Protein AF-A0A2D6E2M0-F1 (afdb_monomer_lite)

Radius of gyration: 24.61 Å; chains: 1; bounding box: 52×35×70 Å

Foldseek 3Di:
DPPPVQVVQLVVVLVVVLVVLVVVLVVVLVVLVVVLVVLVVVLVVCVVVDDPVVSVVSPPVDPVVSVVVNVVSVVVSVVVSVVVNVVSVQWRFDQDPPDDDDDDRDTPTDGPDDDDDDDDDPPDDDDD

pLDDT: mean 77.91, std 23.34, range [34.34, 98.0]

Secondary structure (DSSP, 8-state):
---TTHHHHHHHHHHHHHHHHHHHHHHHHHHHHHHHHHHHHHHHHHBTTB-HHHHHHH--S-HHHHHHHHHHHHHHHHHHHHHHHHHHTTEE-------S--S------EE--SS-------------

Structure (mmCIF, N/CA/C/O backbone):
data_AF-A0A2D6E2M0-F1
#
_entry.id   AF-A0A2D6E2M0-F1
#
loop_
_atom_site.group_PDB
_atom_site.id
_atom_site.type_symbol
_atom_site.label_atom_id
_atom_site.label_alt_id
_atom_site.label_comp_id
_atom_site.label_asym_id
_atom_site.label_entity_id
_atom_site.label_seq_id
_atom_site.pdbx_PDB_ins_code
_atom_site.Cartn_x
_atom_site.Cartn_y
_atom_site.Cartn_z
_atom_site.occupancy
_atom_site.B_iso_or_equiv
_atom_site.auth_seq_id
_atom_site.auth_comp_id
_atom_site.auth_asym_id
_atom_site.auth_atom_id
_atom_site.pdbx_PDB_model_num
ATOM 1 N N . MET A 1 1 ? 27.063 6.846 -33.650 1.00 36.88 1 MET A N 1
ATOM 2 C CA . MET A 1 1 ? 27.269 6.374 -32.260 1.00 36.88 1 MET A CA 1
ATOM 3 C C . MET A 1 1 ? 26.357 7.169 -31.327 1.00 36.88 1 MET A C 1
ATOM 5 O O . MET A 1 1 ? 26.703 8.290 -31.002 1.00 36.88 1 MET A O 1
ATOM 9 N N . VAL A 1 2 ? 25.196 6.628 -30.928 1.00 42.97 2 VAL A N 1
ATOM 10 C CA . VAL A 1 2 ? 24.270 7.250 -29.947 1.00 42.97 2 VAL A CA 1
ATOM 11 C C . VAL A 1 2 ? 23.711 6.163 -29.009 1.00 42.97 2 VAL A C 1
ATOM 13 O O . VAL A 1 2 ? 22.513 5.990 -28.875 1.00 42.97 2 VAL A O 1
ATOM 16 N N . LYS A 1 3 ? 24.576 5.334 -28.407 1.00 44.19 3 LYS A N 1
ATOM 17 C CA . LYS A 1 3 ? 24.144 4.287 -27.448 1.00 44.19 3 LYS A CA 1
ATOM 18 C C . LYS A 1 3 ? 24.274 4.708 -25.977 1.00 44.19 3 LYS A C 1
ATOM 20 O O . LYS A 1 3 ? 23.779 4.015 -25.098 1.00 44.19 3 LYS A O 1
ATOM 25 N N . GLY A 1 4 ? 24.930 5.839 -25.698 1.00 48.50 4 GLY A N 1
ATOM 26 C CA . GLY A 1 4 ? 25.227 6.276 -24.329 1.00 48.50 4 GLY A CA 1
ATOM 27 C C . GLY A 1 4 ? 24.060 6.930 -23.579 1.00 48.50 4 GLY A C 1
ATOM 28 O O . GLY A 1 4 ? 24.061 6.915 -22.353 1.00 48.50 4 GLY A O 1
ATOM 29 N N . ASN A 1 5 ? 23.062 7.482 -24.283 1.00 59.53 5 ASN A N 1
ATOM 30 C CA . ASN A 1 5 ? 22.049 8.343 -23.655 1.00 59.53 5 ASN A CA 1
ATOM 31 C C . ASN A 1 5 ? 20.765 7.592 -23.248 1.00 59.53 5 ASN A C 1
ATOM 33 O O . ASN A 1 5 ? 20.178 7.856 -22.202 1.00 59.53 5 ASN A O 1
ATOM 37 N N . THR A 1 6 ? 20.372 6.573 -24.014 1.00 61.12 6 THR A N 1
ATOM 38 C CA . THR A 1 6 ? 19.136 5.792 -23.820 1.00 61.12 6 THR A CA 1
ATOM 39 C C . THR A 1 6 ? 19.089 5.050 -22.477 1.00 61.12 6 THR A C 1
ATOM 41 O O . THR A 1 6 ? 18.064 5.038 -21.796 1.00 61.12 6 THR A O 1
ATOM 44 N N . LEU A 1 7 ? 20.218 4.476 -22.035 1.00 63.72 7 LEU A N 1
ATOM 45 C CA . LEU A 1 7 ? 20.303 3.789 -20.738 1.00 63.72 7 LEU A CA 1
ATOM 46 C C . LEU A 1 7 ? 20.106 4.762 -19.563 1.00 63.72 7 LEU A C 1
ATOM 48 O O . LEU A 1 7 ? 19.524 4.396 -18.542 1.00 63.72 7 LEU A O 1
ATOM 52 N N . THR A 1 8 ? 20.565 6.004 -19.713 1.00 77.94 8 THR A N 1
ATOM 53 C CA . THR A 1 8 ? 20.414 7.068 -18.713 1.00 77.94 8 THR A CA 1
ATOM 54 C C . THR A 1 8 ? 18.968 7.561 -18.656 1.00 77.94 8 THR A C 1
ATOM 56 O O . THR A 1 8 ? 18.410 7.692 -17.568 1.00 77.94 8 THR A O 1
ATOM 59 N N . HIS A 1 9 ? 18.326 7.736 -19.813 1.00 82.12 9 HIS A N 1
ATOM 60 C CA . HIS A 1 9 ? 16.920 8.134 -19.930 1.00 82.12 9 HIS A CA 1
ATOM 61 C C . HIS A 1 9 ? 15.962 7.122 -19.302 1.00 82.12 9 HIS A C 1
ATOM 63 O O . HIS A 1 9 ? 15.089 7.485 -18.512 1.00 82.12 9 HIS A O 1
ATOM 69 N N . LYS A 1 10 ? 16.168 5.836 -19.591 1.00 84.06 10 LYS A N 1
ATOM 70 C CA . LYS A 1 10 ? 15.379 4.754 -19.004 1.00 84.06 10 LYS A CA 1
ATOM 71 C C . LYS A 1 10 ? 15.541 4.695 -17.486 1.00 84.06 10 LYS A C 1
ATOM 73 O O . LYS A 1 10 ? 14.546 4.662 -16.774 1.00 84.06 10 LYS A O 1
ATOM 78 N N . LYS A 1 11 ? 16.777 4.773 -16.975 1.00 86.88 11 LYS A N 1
ATOM 79 C CA . LYS A 1 11 ? 17.041 4.820 -15.524 1.00 86.88 11 LYS A CA 1
ATOM 80 C C . LYS A 1 11 ? 16.353 6.004 -14.848 1.00 86.88 11 LYS A C 1
ATOM 82 O O . LYS A 1 11 ? 15.791 5.838 -13.766 1.00 86.88 11 LYS A O 1
ATOM 87 N N . PHE A 1 12 ? 16.386 7.178 -15.480 1.00 87.62 12 PHE A N 1
ATOM 88 C CA . PHE A 1 12 ? 15.685 8.357 -14.985 1.00 87.62 12 PHE A CA 1
ATOM 89 C C . PHE A 1 12 ? 14.179 8.091 -14.880 1.00 87.62 12 PHE A C 1
ATOM 91 O O . PHE A 1 12 ? 13.628 8.182 -13.781 1.00 87.62 12 PHE A O 1
ATOM 98 N N . LEU A 1 13 ? 13.541 7.655 -15.971 1.00 87.94 13 LEU A N 1
ATOM 99 C CA . LEU A 1 13 ? 12.103 7.385 -16.000 1.00 87.94 13 LEU A CA 1
ATOM 100 C C . LEU A 1 13 ? 11.690 6.297 -14.996 1.00 87.94 13 LEU A C 1
ATOM 102 O O . LEU A 1 13 ? 10.757 6.503 -14.221 1.00 87.94 13 LEU A O 1
ATOM 106 N N . SER A 1 14 ? 12.420 5.178 -14.932 1.00 89.62 14 SER A N 1
ATOM 107 C CA . SER A 1 14 ? 12.190 4.115 -13.943 1.00 89.62 14 SER A CA 1
ATOM 108 C C . SER A 1 14 ? 12.275 4.643 -12.509 1.00 89.62 14 SER A C 1
ATOM 110 O O . SER A 1 14 ? 11.485 4.251 -11.650 1.00 89.62 14 SER A O 1
ATOM 112 N N . SER A 1 15 ? 13.212 5.556 -12.234 1.00 90.62 15 SER A N 1
ATOM 113 C CA . SER A 1 15 ? 13.353 6.150 -10.905 1.00 90.62 15 SER A CA 1
ATOM 114 C C . SER A 1 15 ? 12.191 7.081 -10.545 1.00 90.62 15 SER A C 1
ATOM 116 O O . SER A 1 15 ? 11.739 7.054 -9.398 1.00 90.62 15 SER A O 1
ATOM 118 N N . GLU A 1 16 ? 11.667 7.852 -11.504 1.00 91.56 16 GLU A N 1
ATOM 119 C CA . GLU A 1 16 ? 10.503 8.718 -11.284 1.00 91.56 16 GLU A CA 1
ATOM 120 C C . GLU A 1 16 ? 9.219 7.914 -11.099 1.00 91.56 16 GLU A C 1
ATOM 122 O O . GLU A 1 16 ? 8.466 8.161 -10.157 1.00 91.56 16 GLU A O 1
ATOM 127 N N . ILE A 1 17 ? 9.000 6.891 -11.927 1.00 92.56 17 ILE A N 1
ATOM 128 C CA . ILE A 1 17 ? 7.856 5.985 -11.782 1.00 92.56 17 ILE A CA 1
ATOM 129 C C . ILE A 1 17 ? 7.896 5.312 -10.410 1.00 92.56 17 ILE A C 1
ATOM 131 O O . ILE A 1 17 ? 6.914 5.366 -9.669 1.00 92.56 17 ILE A O 1
ATOM 135 N N . ARG A 1 18 ? 9.051 4.766 -10.008 1.00 94.50 18 ARG A N 1
ATOM 136 C CA . ARG A 1 18 ? 9.222 4.176 -8.675 1.00 94.50 18 ARG A CA 1
ATOM 137 C C . ARG A 1 18 ? 8.902 5.182 -7.568 1.00 94.50 18 ARG A C 1
ATOM 139 O O . ARG A 1 18 ? 8.204 4.829 -6.620 1.00 94.50 18 ARG A O 1
ATOM 146 N N . ARG A 1 19 ? 9.389 6.426 -7.664 1.00 95.50 19 ARG A N 1
ATOM 147 C CA . ARG A 1 19 ? 9.081 7.486 -6.685 1.00 95.50 19 ARG A CA 1
ATOM 148 C C . ARG A 1 19 ? 7.582 7.763 -6.598 1.00 95.50 19 ARG A C 1
ATOM 150 O O . ARG A 1 19 ? 7.060 7.881 -5.489 1.00 95.50 19 ARG A O 1
ATOM 157 N N . SER A 1 20 ? 6.901 7.854 -7.735 1.00 95.81 20 SER A N 1
ATOM 158 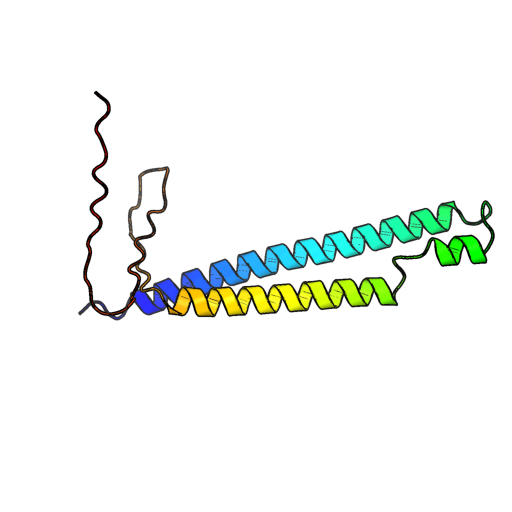C CA . SER A 1 20 ? 5.458 8.100 -7.808 1.00 95.81 20 SER A CA 1
ATOM 159 C C . SER A 1 20 ? 4.650 6.951 -7.208 1.00 95.81 20 SER A C 1
ATOM 161 O O . SER A 1 20 ? 3.788 7.198 -6.367 1.00 95.81 20 SER A O 1
ATOM 163 N N . VAL A 1 21 ? 4.990 5.701 -7.536 1.00 96.06 21 VAL A N 1
ATOM 164 C CA . VAL A 1 21 ? 4.342 4.512 -6.957 1.00 96.06 21 VAL A CA 1
ATOM 165 C C . VAL A 1 21 ? 4.560 4.459 -5.445 1.00 96.06 21 VAL A C 1
ATOM 167 O O . VAL A 1 21 ? 3.601 4.347 -4.688 1.00 96.06 21 VAL A O 1
ATOM 170 N N . VAL A 1 22 ? 5.796 4.640 -4.964 1.00 96.50 22 VAL A N 1
ATOM 171 C CA . VAL A 1 22 ? 6.079 4.673 -3.517 1.00 96.50 22 VAL A CA 1
ATOM 172 C C . VAL A 1 22 ? 5.274 5.768 -2.814 1.00 96.50 22 VAL A C 1
ATOM 174 O O . VAL A 1 22 ? 4.768 5.542 -1.717 1.00 96.50 22 VAL A O 1
ATOM 177 N N . ARG A 1 23 ? 5.139 6.952 -3.421 1.00 97.69 23 ARG A N 1
ATOM 178 C CA . ARG A 1 23 ? 4.342 8.051 -2.858 1.00 97.69 23 ARG A CA 1
ATOM 179 C C . ARG A 1 23 ? 2.864 7.678 -2.748 1.00 97.69 23 ARG A C 1
ATOM 181 O O . ARG A 1 23 ? 2.269 7.931 -1.706 1.00 97.69 23 ARG A O 1
ATOM 188 N N . LEU A 1 24 ? 2.304 7.053 -3.783 1.00 97.62 24 LEU A N 1
ATOM 189 C CA . LEU A 1 24 ? 0.917 6.588 -3.794 1.00 97.62 24 LEU A CA 1
ATOM 190 C C . LEU A 1 24 ? 0.662 5.552 -2.694 1.00 97.62 24 LEU A C 1
ATOM 192 O O . LEU A 1 24 ? -0.270 5.697 -1.910 1.00 97.62 24 LEU A O 1
ATOM 196 N N . PHE A 1 25 ? 1.522 4.540 -2.577 1.00 97.44 25 PHE A N 1
ATOM 197 C CA . PHE A 1 25 ? 1.345 3.502 -1.561 1.00 97.44 25 PHE A CA 1
ATOM 198 C C . PHE A 1 25 ? 1.577 4.022 -0.138 1.00 97.44 25 PHE A C 1
ATOM 200 O O . PHE A 1 25 ? 0.882 3.599 0.779 1.00 97.44 25 PHE A O 1
ATOM 207 N N . LYS A 1 26 ? 2.475 4.996 0.062 1.00 97.06 26 LYS A N 1
ATOM 208 C CA . LYS A 1 26 ? 2.585 5.710 1.346 1.00 97.06 26 LYS A CA 1
ATOM 209 C C . LYS A 1 26 ? 1.308 6.472 1.693 1.00 97.06 26 LYS A C 1
ATOM 211 O O . LYS A 1 26 ? 0.870 6.403 2.833 1.00 97.06 26 LYS A O 1
ATOM 216 N N . LEU A 1 27 ? 0.698 7.155 0.722 1.00 97.81 27 LEU A N 1
ATOM 217 C CA . LEU A 1 27 ? -0.587 7.826 0.926 1.00 97.81 27 LEU A CA 1
ATOM 218 C C . LEU A 1 27 ? -1.673 6.825 1.345 1.00 97.81 27 LEU A C 1
ATOM 220 O O . LEU A 1 27 ? -2.414 7.093 2.282 1.00 97.81 27 LEU A O 1
ATOM 224 N N . TYR A 1 28 ? -1.737 5.653 0.709 1.00 97.31 28 TYR A N 1
ATOM 225 C CA . TYR A 1 28 ? -2.680 4.607 1.114 1.00 97.31 28 TYR A CA 1
ATOM 226 C C . TYR A 1 28 ? -2.430 4.069 2.521 1.00 97.31 28 TYR A C 1
ATOM 228 O O . TYR A 1 28 ? -3.393 3.816 3.239 1.00 97.31 28 TYR A O 1
ATOM 236 N N . LEU A 1 29 ? -1.171 3.916 2.934 1.00 97.81 29 LEU A N 1
ATOM 237 C CA . LEU A 1 29 ? -0.846 3.512 4.303 1.00 97.81 29 LEU A CA 1
ATOM 238 C C . LEU A 1 29 ? -1.288 4.564 5.326 1.00 97.81 29 LEU A C 1
ATOM 240 O O . LEU A 1 29 ? -1.923 4.198 6.308 1.00 97.81 29 LEU A O 1
ATOM 244 N N . ASN A 1 30 ? -1.046 5.848 5.057 1.00 98.00 30 ASN A N 1
ATOM 245 C CA . ASN A 1 30 ? -1.522 6.933 5.919 1.00 98.00 30 ASN A CA 1
ATOM 246 C C . ASN A 1 30 ? -3.056 6.939 6.013 1.00 98.00 30 ASN A C 1
ATOM 248 O O . ASN A 1 30 ? -3.610 6.994 7.103 1.00 98.00 30 ASN A O 1
ATOM 252 N N . ASN A 1 31 ? -3.753 6.791 4.883 1.00 97.69 31 ASN A N 1
ATOM 253 C CA . ASN A 1 31 ? -5.214 6.716 4.884 1.00 97.69 31 ASN A CA 1
ATOM 254 C C . ASN A 1 31 ? -5.722 5.495 5.670 1.00 97.69 31 ASN A C 1
ATOM 256 O O . ASN A 1 31 ? -6.755 5.573 6.328 1.00 97.69 31 ASN A O 1
ATOM 260 N N . LEU A 1 32 ? -5.021 4.358 5.607 1.00 97.44 32 LEU A N 1
ATOM 261 C CA . LEU A 1 32 ? -5.366 3.167 6.384 1.00 97.44 32 LEU A CA 1
ATOM 262 C C . LEU A 1 32 ? -5.191 3.408 7.893 1.00 97.44 32 LEU A C 1
ATOM 264 O O . LEU A 1 32 ? -6.035 2.969 8.674 1.00 97.44 32 LEU A O 1
ATOM 268 N N . GLU A 1 33 ? -4.135 4.118 8.297 1.00 96.62 33 GLU A N 1
ATOM 269 C CA . GLU A 1 33 ? -3.917 4.558 9.682 1.00 96.62 33 GLU A CA 1
ATOM 270 C C . GLU A 1 33 ? -5.038 5.494 10.156 1.00 96.62 33 GLU A C 1
ATOM 272 O O . GLU A 1 33 ? -5.610 5.275 11.226 1.00 96.62 33 GLU A O 1
ATOM 277 N N . ASP A 1 34 ? -5.428 6.467 9.332 1.00 97.56 34 ASP A N 1
ATOM 278 C CA . ASP A 1 34 ? -6.532 7.382 9.637 1.00 97.56 34 ASP A CA 1
ATOM 279 C C . ASP A 1 34 ? -7.863 6.630 9.795 1.00 97.56 34 ASP A C 1
ATOM 281 O O . ASP A 1 34 ? -8.610 6.863 10.747 1.00 97.56 34 ASP A O 1
ATOM 285 N N . ILE A 1 35 ? -8.156 5.677 8.903 1.00 96.75 35 ILE A N 1
ATOM 286 C CA . ILE A 1 35 ? -9.361 4.838 8.987 1.00 96.75 35 ILE A CA 1
ATOM 287 C C . ILE A 1 35 ? -9.345 3.996 10.265 1.00 96.75 35 ILE A C 1
ATOM 289 O O . ILE A 1 35 ? -10.361 3.918 10.958 1.00 96.75 35 ILE A O 1
ATOM 293 N N . LYS A 1 36 ? -8.202 3.393 10.614 1.00 96.38 36 LYS A N 1
ATOM 294 C CA . LYS A 1 36 ? -8.037 2.637 11.861 1.00 96.38 36 LYS A CA 1
ATOM 295 C C . LYS A 1 36 ? -8.298 3.518 13.079 1.00 96.38 36 LYS A C 1
ATOM 297 O O . LYS A 1 36 ? -9.027 3.113 13.983 1.00 96.38 36 LYS A O 1
ATOM 302 N N . TYR A 1 37 ? -7.754 4.728 13.090 1.00 96.25 37 TYR A N 1
ATOM 303 C CA . TYR A 1 37 ? -7.972 5.690 14.162 1.00 96.25 37 TYR A CA 1
ATOM 304 C C . TYR A 1 37 ? -9.451 6.087 14.296 1.00 96.25 37 TYR A C 1
ATOM 306 O O . TYR A 1 37 ? -10.017 6.027 15.391 1.00 96.25 37 TYR A O 1
ATOM 314 N N . LEU A 1 38 ? -10.111 6.426 13.185 1.00 96.56 38 LEU A N 1
ATOM 315 C CA . LEU A 1 38 ? -11.538 6.765 13.168 1.00 96.56 38 LEU A CA 1
ATOM 316 C C . LEU A 1 38 ? -12.418 5.594 13.621 1.00 96.56 38 LEU A C 1
ATOM 318 O O . LEU A 1 38 ? -13.384 5.803 14.359 1.00 96.56 38 LEU A O 1
ATOM 322 N N . HIS A 1 39 ? -12.066 4.369 13.227 1.00 96.00 39 HIS A N 1
ATOM 323 C CA . HIS A 1 39 ? -12.732 3.146 13.670 1.00 96.00 39 HIS A CA 1
ATOM 324 C C . HIS A 1 39 ? -12.629 2.968 15.188 1.00 96.00 39 HIS A C 1
ATOM 326 O O . HIS A 1 39 ? -13.642 2.751 15.851 1.00 96.00 39 HIS A O 1
ATOM 332 N N . LEU A 1 40 ? -11.438 3.150 15.767 1.00 94.62 40 LEU A N 1
ATOM 333 C CA . LEU A 1 40 ? -11.247 3.070 17.218 1.00 94.62 40 LEU A CA 1
ATOM 334 C C . LEU A 1 40 ? -12.075 4.122 17.969 1.00 94.62 40 LEU A C 1
ATOM 336 O O . LEU A 1 40 ? -12.696 3.795 18.979 1.00 94.62 40 LEU A O 1
ATOM 340 N N . ILE A 1 41 ? -12.155 5.355 17.456 1.00 95.31 41 ILE A N 1
ATOM 341 C CA . ILE A 1 41 ? -13.036 6.391 18.022 1.00 95.31 41 ILE A CA 1
ATOM 342 C C . ILE A 1 41 ? -14.507 5.967 17.947 1.00 95.31 41 ILE A C 1
ATOM 344 O O . ILE A 1 41 ? -15.268 6.204 18.886 1.00 95.31 41 ILE A O 1
ATOM 348 N N . ALA A 1 42 ? -14.939 5.381 16.828 1.00 94.19 42 ALA A N 1
ATOM 349 C CA . ALA A 1 42 ? -16.317 4.937 16.656 1.00 94.19 42 ALA A CA 1
ATOM 350 C C . ALA A 1 42 ? -16.679 3.834 17.660 1.00 94.19 42 ALA A C 1
ATOM 352 O O . ALA A 1 42 ? -17.712 3.934 18.321 1.00 94.19 42 ALA A O 1
ATOM 353 N N . ILE A 1 43 ? -15.800 2.843 17.837 1.00 94.31 43 ILE A N 1
ATOM 354 C CA . ILE A 1 43 ? -15.956 1.792 18.849 1.00 94.31 43 ILE A CA 1
ATOM 355 C C . ILE A 1 43 ? -16.010 2.397 20.253 1.00 94.31 43 ILE A C 1
ATOM 357 O O . ILE A 1 43 ? -16.885 2.040 21.038 1.00 94.31 43 ILE A O 1
ATOM 361 N N . ASP A 1 44 ? -15.132 3.352 20.565 1.00 93.19 44 ASP A N 1
ATOM 362 C CA . ASP A 1 44 ? -15.103 4.007 21.874 1.00 93.19 44 ASP A CA 1
ATOM 363 C C . ASP A 1 44 ? -16.408 4.752 22.192 1.00 93.19 44 ASP A C 1
ATOM 365 O O . ASP A 1 44 ? -16.963 4.595 23.275 1.00 93.19 44 ASP A O 1
ATOM 369 N N . LYS A 1 45 ? -16.984 5.462 21.215 1.00 94.44 45 LYS A N 1
ATOM 370 C CA . LYS A 1 45 ? -18.285 6.146 21.356 1.00 94.44 45 LYS A CA 1
ATOM 371 C C . LYS A 1 45 ? -19.469 5.199 21.567 1.00 94.44 45 LYS A C 1
ATOM 373 O O . LYS A 1 45 ? -20.518 5.632 22.047 1.00 94.44 45 LYS A O 1
ATOM 378 N N . LEU A 1 46 ? -19.338 3.938 21.161 1.00 94.19 46 LEU A N 1
ATOM 379 C CA . LEU A 1 46 ? -20.362 2.909 21.344 1.00 94.19 46 LEU A CA 1
ATOM 380 C C . LEU A 1 46 ? -20.229 2.187 22.691 1.00 94.19 46 LEU A C 1
ATOM 382 O O . LEU A 1 46 ? -21.179 1.517 23.115 1.00 94.19 46 LEU A O 1
ATOM 386 N N . LYS A 1 47 ? -19.104 2.359 23.400 1.00 89.88 47 LYS A N 1
ATOM 387 C CA . LYS A 1 47 ? -18.940 1.843 24.762 1.00 89.88 47 LYS A CA 1
ATOM 388 C C . LYS A 1 47 ? -20.001 2.464 25.671 1.00 89.88 47 LYS A C 1
ATOM 390 O O . LYS A 1 47 ? -20.196 3.676 25.701 1.00 89.88 47 LYS A O 1
ATOM 395 N N . GLY A 1 48 ? -20.731 1.612 26.385 1.00 88.81 48 GLY A N 1
ATOM 396 C CA . GLY A 1 48 ? -21.853 2.014 27.239 1.00 88.81 48 GLY A CA 1
ATOM 397 C C . GLY A 1 48 ? -23.218 2.050 26.544 1.00 88.81 48 GLY A C 1
ATOM 398 O O . GLY A 1 48 ? -24.225 2.225 27.224 1.00 88.81 48 GLY A O 1
ATOM 399 N N . ARG A 1 49 ? -23.281 1.854 25.218 1.00 94.06 49 ARG A N 1
ATOM 400 C CA . ARG A 1 49 ? -24.544 1.650 24.479 1.00 94.06 49 ARG A CA 1
ATOM 401 C C . ARG A 1 49 ? -24.753 0.206 24.043 1.00 94.06 49 ARG A C 1
ATOM 403 O O . ARG A 1 49 ? -25.894 -0.214 23.902 1.00 94.06 49 ARG A O 1
ATOM 410 N N . LEU A 1 50 ? -23.661 -0.514 23.813 1.00 94.50 50 LEU A N 1
ATOM 411 C CA . LEU A 1 50 ? -23.654 -1.897 23.350 1.00 94.50 50 LEU A CA 1
ATOM 412 C C . LEU A 1 50 ? -22.968 -2.805 24.370 1.00 94.50 50 LEU A C 1
ATOM 414 O O . LEU A 1 50 ? -22.137 -2.352 25.163 1.00 94.50 50 LEU A O 1
ATOM 418 N N . SER A 1 51 ? -23.311 -4.090 24.325 1.00 94.06 51 SER A N 1
ATOM 419 C CA . SER A 1 51 ? -22.598 -5.131 25.065 1.00 94.06 51 SER A CA 1
ATOM 420 C C . SER A 1 51 ? -21.203 -5.380 24.477 1.00 94.06 51 SER A C 1
ATOM 422 O O . SER A 1 51 ? -20.940 -5.086 23.310 1.00 94.06 51 SER A O 1
ATOM 424 N N . GLU A 1 52 ? -20.297 -5.969 25.264 1.00 91.00 52 GLU A N 1
ATOM 425 C CA . GLU A 1 52 ? -18.944 -6.317 24.797 1.00 91.00 52 GLU A CA 1
ATOM 426 C C . GLU A 1 52 ? -18.961 -7.223 23.562 1.00 91.00 52 GLU A C 1
ATOM 428 O O . GLU A 1 52 ? -18.205 -6.993 22.625 1.00 91.00 52 GLU A O 1
ATOM 433 N N . LYS A 1 53 ? -19.876 -8.196 23.512 1.00 92.31 53 LYS A N 1
ATOM 434 C CA . LYS A 1 53 ? -20.000 -9.126 22.382 1.00 92.31 53 LYS A CA 1
ATOM 435 C C . LYS A 1 53 ? -20.414 -8.423 21.083 1.00 92.31 53 LYS A C 1
ATOM 437 O O . LYS A 1 53 ? -19.946 -8.771 19.998 1.00 92.31 53 LYS A O 1
ATOM 442 N N . GLU A 1 54 ? -21.297 -7.432 21.180 1.00 92.94 54 GLU A N 1
ATOM 443 C CA . GLU A 1 54 ? -21.694 -6.608 20.032 1.00 92.94 54 GLU A CA 1
ATOM 444 C C . GLU A 1 54 ? -20.542 -5.705 19.580 1.00 92.94 54 GLU A C 1
ATOM 446 O O . GLU A 1 54 ? -20.292 -5.591 18.382 1.00 92.94 54 GLU A O 1
ATOM 451 N N . LEU A 1 55 ? -19.800 -5.113 20.524 1.00 92.06 55 LEU A N 1
ATOM 452 C CA . LEU A 1 55 ? -18.616 -4.303 20.220 1.00 92.06 55 LEU A CA 1
ATOM 453 C C . LEU A 1 55 ? -17.512 -5.121 19.548 1.00 92.06 55 LEU A C 1
ATOM 455 O O . LEU A 1 55 ? -16.909 -4.641 18.594 1.00 92.06 55 LEU A O 1
ATOM 459 N N . GLU A 1 56 ? -17.273 -6.348 20.007 1.00 90.62 56 GLU A N 1
ATOM 460 C CA . GLU A 1 56 ? -16.308 -7.268 19.401 1.00 90.62 56 GLU A CA 1
ATOM 461 C C . GLU A 1 56 ? -16.697 -7.599 17.956 1.00 90.62 56 GLU A C 1
ATOM 463 O O . GLU A 1 56 ? -15.871 -7.498 17.054 1.00 90.62 56 GLU A O 1
ATOM 468 N N . THR A 1 57 ? -17.982 -7.875 17.712 1.00 90.31 57 THR A N 1
ATOM 469 C CA . THR A 1 57 ? -18.505 -8.145 16.361 1.00 90.31 57 THR A CA 1
ATOM 470 C C . THR A 1 57 ? -18.366 -6.930 15.433 1.00 90.31 57 THR A C 1
ATOM 472 O O . THR A 1 57 ? -18.120 -7.081 14.237 1.00 90.31 57 THR A O 1
ATOM 475 N N . LEU A 1 58 ? -18.518 -5.715 15.968 1.00 91.06 58 LEU A N 1
ATOM 476 C CA . LEU A 1 58 ? -18.356 -4.469 15.212 1.00 91.06 58 LEU A CA 1
ATOM 477 C C . LEU A 1 58 ? -16.891 -4.072 15.011 1.00 91.06 58 LEU A C 1
ATOM 479 O O . LEU A 1 58 ? -16.592 -3.309 14.092 1.00 91.06 58 LEU A O 1
ATOM 483 N N . ASN A 1 59 ? -15.971 -4.573 15.837 1.00 92.00 59 ASN A N 1
ATOM 484 C CA . ASN A 1 59 ? -14.549 -4.257 15.770 1.00 92.00 59 ASN A CA 1
ATOM 485 C C . ASN A 1 59 ? -13.830 -5.029 14.648 1.00 92.00 59 ASN A C 1
ATOM 487 O O . ASN A 1 59 ? -12.825 -5.691 14.873 1.00 92.00 59 ASN A O 1
ATOM 491 N N . TYR A 1 60 ? -14.338 -4.917 13.422 1.00 88.88 60 TYR A N 1
ATOM 492 C CA . TYR A 1 60 ? -13.809 -5.629 12.259 1.00 88.88 60 TYR A CA 1
ATOM 493 C C . TYR A 1 60 ? -12.389 -5.195 11.879 1.00 88.88 60 TYR A C 1
ATOM 495 O O . TYR A 1 60 ? -11.575 -6.006 11.451 1.00 88.88 60 TYR A O 1
ATOM 503 N N . LEU A 1 61 ? -12.069 -3.908 12.039 1.00 92.94 61 LEU A N 1
ATOM 504 C CA . LEU A 1 61 ? -10.721 -3.395 11.810 1.00 92.94 61 LEU A CA 1
ATOM 505 C C . LEU A 1 61 ? -9.910 -3.465 13.108 1.00 92.94 61 LEU A C 1
ATOM 507 O O . LEU A 1 61 ? -9.438 -2.450 13.622 1.00 92.94 61 LEU A O 1
ATOM 511 N N . ASP A 1 62 ? -9.775 -4.671 13.656 1.00 92.06 62 ASP A N 1
ATOM 512 C CA . ASP A 1 62 ? -8.869 -4.979 14.762 1.00 92.06 62 ASP A CA 1
ATOM 513 C C . ASP A 1 62 ? -7.395 -4.919 14.307 1.00 92.06 62 ASP A C 1
ATOM 515 O O . ASP A 1 62 ? -7.076 -4.448 13.210 1.00 92.06 62 ASP A O 1
ATOM 519 N N . GLU A 1 63 ? -6.453 -5.250 15.191 1.00 93.50 63 GLU A N 1
ATOM 520 C CA . GLU A 1 63 ? -5.034 -5.218 14.815 1.00 93.50 63 GLU A CA 1
ATOM 521 C C . GLU A 1 63 ? -4.646 -6.296 13.809 1.00 93.50 63 GLU A C 1
ATOM 523 O O . GLU A 1 63 ? -3.782 -6.064 12.963 1.00 93.50 63 GLU A O 1
ATOM 528 N N . GLU A 1 64 ? -5.273 -7.465 13.860 1.00 94.75 64 GLU A N 1
ATO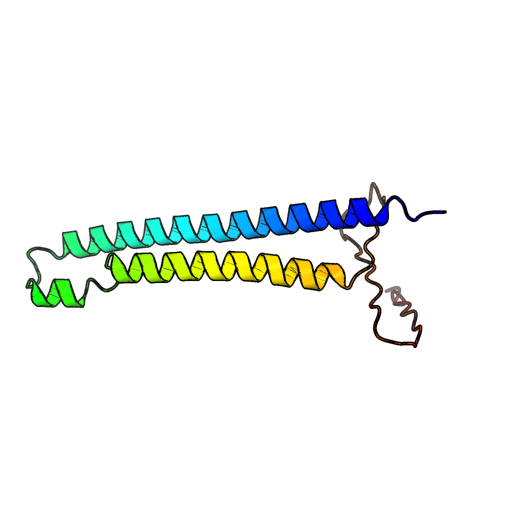M 529 C CA . GLU A 1 64 ? -4.967 -8.545 12.931 1.00 94.75 64 GLU A CA 1
ATOM 530 C C . GLU A 1 64 ? -5.367 -8.153 11.504 1.00 94.75 64 GLU A C 1
ATOM 532 O O . GLU A 1 64 ? -4.541 -8.182 10.586 1.00 94.75 64 GLU A O 1
ATOM 537 N N . HIS A 1 65 ? -6.600 -7.681 11.331 1.00 94.94 65 HIS A N 1
ATOM 538 C CA . HIS A 1 65 ? -7.132 -7.223 10.055 1.00 94.94 65 HIS A CA 1
ATOM 539 C C . HIS A 1 65 ? -6.389 -5.991 9.541 1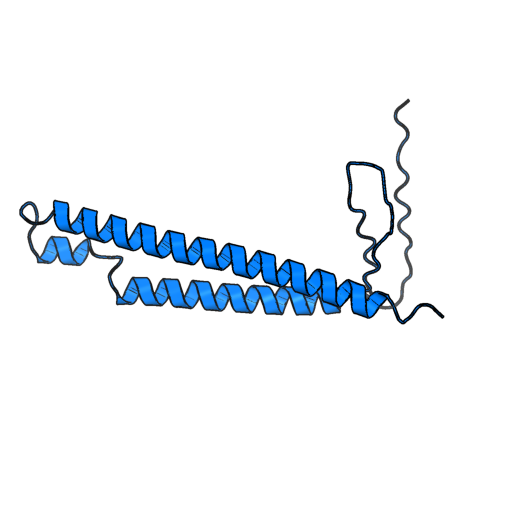.00 94.94 65 HIS A C 1
ATOM 541 O O . HIS A 1 65 ? -6.029 -5.944 8.362 1.00 94.94 65 HIS A O 1
ATOM 547 N N . TYR A 1 66 ? -6.095 -5.017 10.408 1.00 96.69 66 TYR A N 1
ATOM 548 C CA . TYR A 1 66 ? -5.290 -3.855 10.031 1.00 96.69 66 TYR A CA 1
ATOM 549 C C . TYR A 1 66 ? -3.920 -4.276 9.480 1.00 96.69 66 TYR A C 1
ATOM 551 O O . TYR A 1 66 ? -3.535 -3.859 8.384 1.00 96.69 66 TYR A O 1
ATOM 559 N N . ASN A 1 67 ? -3.208 -5.160 10.184 1.00 97.00 67 ASN A N 1
ATOM 560 C CA . ASN A 1 67 ? -1.897 -5.637 9.752 1.00 97.00 67 ASN A CA 1
ATOM 561 C C . ASN A 1 67 ? -1.969 -6.471 8.468 1.00 97.00 67 ASN A C 1
ATOM 563 O O . ASN A 1 67 ? -1.089 -6.350 7.609 1.00 97.00 67 ASN A O 1
ATOM 567 N N . LEU A 1 68 ? -3.027 -7.267 8.292 1.00 97.06 68 LEU A N 1
ATOM 568 C CA . LEU A 1 68 ? -3.276 -8.009 7.059 1.00 97.06 68 LEU A CA 1
ATOM 569 C C . LEU A 1 68 ? -3.439 -7.065 5.860 1.00 97.06 68 LEU A C 1
ATOM 571 O O . LEU A 1 68 ? -2.776 -7.255 4.836 1.00 97.06 68 LEU A O 1
ATOM 575 N N . VAL A 1 69 ? -4.287 -6.038 5.978 1.00 97.00 69 VAL A N 1
ATOM 576 C CA . VAL A 1 69 ? -4.494 -5.048 4.909 1.00 97.00 69 VAL A CA 1
ATOM 577 C C . VAL A 1 69 ? -3.210 -4.262 4.654 1.00 97.00 69 VAL A C 1
ATOM 579 O O . VAL A 1 69 ? -2.803 -4.116 3.503 1.00 97.00 69 VAL A O 1
ATOM 582 N N . ARG A 1 70 ? -2.509 -3.831 5.709 1.00 97.56 70 ARG A N 1
ATOM 583 C CA . ARG A 1 70 ? -1.229 -3.118 5.608 1.00 97.56 70 ARG A CA 1
ATOM 584 C C . ARG A 1 70 ? -0.184 -3.920 4.832 1.00 97.56 70 ARG A C 1
ATOM 586 O O . ARG A 1 70 ? 0.478 -3.375 3.948 1.00 97.56 70 ARG A O 1
ATOM 593 N N . LYS A 1 71 ? -0.038 -5.211 5.148 1.00 97.69 71 LYS A N 1
ATOM 594 C CA . LYS A 1 71 ? 0.889 -6.113 4.455 1.00 97.69 71 LYS A CA 1
ATOM 595 C C . LYS A 1 71 ? 0.519 -6.256 2.979 1.00 97.69 71 LYS A C 1
ATOM 597 O O . LYS A 1 71 ? 1.380 -6.053 2.132 1.00 97.69 71 LYS A O 1
ATOM 602 N N . ARG A 1 72 ? -0.758 -6.506 2.670 1.00 97.75 72 ARG A N 1
ATOM 603 C CA . ARG A 1 72 ? -1.248 -6.593 1.283 1.00 97.75 72 ARG A CA 1
ATOM 604 C C . ARG A 1 72 ? -0.973 -5.315 0.490 1.00 97.75 72 ARG A C 1
ATOM 606 O O . ARG A 1 72 ? -0.510 -5.391 -0.640 1.00 97.75 72 ARG A O 1
ATOM 613 N N . THR A 1 73 ? -1.196 -4.145 1.087 1.00 97.06 73 THR A N 1
ATOM 614 C CA . THR A 1 73 ? -0.888 -2.851 0.459 1.00 97.06 73 THR A CA 1
ATOM 615 C C . THR A 1 73 ? 0.599 -2.730 0.116 1.00 97.06 73 THR A C 1
ATOM 617 O O . THR A 1 73 ? 0.940 -2.304 -0.984 1.00 97.06 73 THR A O 1
ATOM 620 N N . LEU A 1 74 ? 1.497 -3.135 1.019 1.00 96.44 74 LEU A N 1
ATOM 621 C CA . LEU A 1 74 ? 2.941 -3.128 0.760 1.00 96.44 74 LEU A CA 1
ATOM 622 C C . LEU A 1 74 ? 3.348 -4.127 -0.328 1.00 96.44 74 LEU A C 1
ATOM 624 O O . LEU A 1 74 ? 4.150 -3.783 -1.198 1.00 96.44 74 LEU A O 1
ATOM 628 N N . ASP A 1 75 ? 2.801 -5.340 -0.283 1.00 97.62 75 ASP A N 1
ATOM 629 C CA . ASP A 1 75 ? 3.085 -6.391 -1.261 1.00 97.62 75 ASP A CA 1
ATOM 630 C C . ASP A 1 75 ? 2.657 -5.946 -2.669 1.00 97.62 75 ASP A C 1
ATOM 632 O O . ASP A 1 75 ? 3.486 -5.955 -3.579 1.00 97.62 75 ASP A O 1
ATOM 636 N N . ASN A 1 76 ? 1.441 -5.406 -2.812 1.00 97.06 76 ASN A N 1
ATOM 637 C CA . ASN A 1 76 ? 0.934 -4.849 -4.071 1.00 97.06 76 ASN A CA 1
ATOM 638 C C . ASN A 1 76 ? 1.806 -3.697 -4.594 1.00 97.06 76 ASN A C 1
ATOM 640 O O . ASN A 1 76 ? 2.052 -3.589 -5.792 1.00 97.06 76 ASN A O 1
ATOM 644 N N . GLY A 1 77 ? 2.290 -2.823 -3.706 1.00 96.25 77 GLY A N 1
ATOM 645 C CA . GLY A 1 77 ? 3.169 -1.722 -4.101 1.00 96.25 77 GLY A CA 1
ATOM 646 C C . GLY A 1 77 ? 4.523 -2.202 -4.613 1.00 96.25 77 GLY A C 1
ATOM 647 O O . GLY A 1 77 ? 5.053 -1.657 -5.582 1.00 96.25 77 GLY A O 1
ATOM 648 N N . ASN A 1 78 ? 5.074 -3.246 -3.994 1.00 95.00 78 ASN A N 1
ATOM 649 C CA . ASN A 1 78 ? 6.315 -3.865 -4.447 1.00 95.00 78 ASN A CA 1
ATOM 650 C C . ASN A 1 78 ? 6.134 -4.605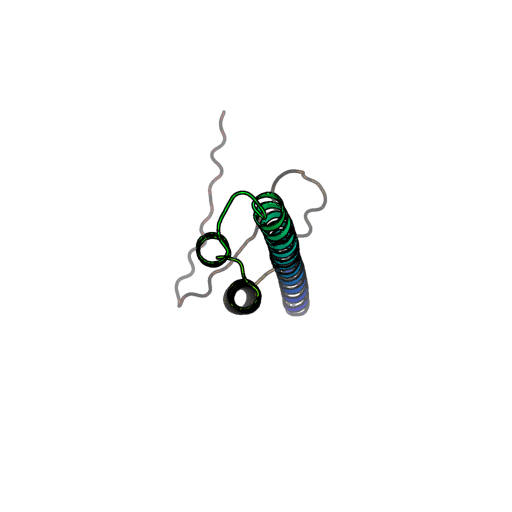 -5.776 1.00 95.00 78 ASN A C 1
ATOM 652 O O . ASN A 1 78 ? 7.010 -4.509 -6.634 1.00 95.00 78 ASN A O 1
ATOM 656 N N . GLU A 1 79 ? 5.024 -5.322 -5.946 1.00 97.50 79 GLU A N 1
ATOM 657 C CA . GLU A 1 79 ? 4.668 -6.005 -7.192 1.00 97.50 79 GLU A CA 1
ATOM 658 C C . GLU A 1 79 ? 4.491 -5.005 -8.338 1.00 97.50 79 GLU A C 1
ATOM 660 O O . GLU A 1 79 ? 5.187 -5.117 -9.341 1.00 97.50 79 GLU A O 1
ATOM 665 N N . ALA A 1 80 ? 3.734 -3.923 -8.129 1.00 96.44 80 ALA A N 1
ATOM 666 C CA . ALA A 1 80 ? 3.560 -2.870 -9.128 1.00 96.44 80 ALA A CA 1
ATOM 667 C C . ALA A 1 80 ? 4.894 -2.255 -9.596 1.00 96.44 80 ALA A C 1
ATOM 669 O O . ALA A 1 80 ? 5.070 -1.969 -10.778 1.00 96.44 80 ALA A O 1
ATOM 670 N N . ILE A 1 81 ? 5.863 -2.056 -8.691 1.00 95.75 81 ILE A N 1
ATOM 671 C CA . ILE A 1 81 ? 7.200 -1.562 -9.066 1.00 95.75 81 ILE A CA 1
ATOM 672 C C . ILE A 1 81 ? 7.947 -2.579 -9.938 1.00 95.75 81 ILE A C 1
ATOM 674 O O . ILE A 1 81 ? 8.643 -2.165 -10.868 1.00 95.75 81 ILE A O 1
ATOM 678 N N . ARG A 1 82 ? 7.843 -3.879 -9.632 1.00 94.81 82 ARG A N 1
ATOM 679 C CA . ARG A 1 82 ? 8.481 -4.942 -10.424 1.00 94.81 82 ARG A CA 1
ATOM 680 C C . ARG A 1 82 ? 7.851 -5.026 -11.807 1.00 94.81 82 ARG A C 1
ATOM 682 O O . ARG A 1 82 ? 8.576 -4.899 -12.786 1.00 94.81 82 ARG A O 1
ATOM 689 N N . ASP A 1 83 ? 6.526 -5.090 -11.878 1.00 95.69 83 ASP A N 1
ATOM 690 C CA . ASP A 1 83 ? 5.789 -5.170 -13.140 1.00 95.69 83 ASP A CA 1
ATOM 691 C C . ASP A 1 83 ? 6.107 -3.981 -14.050 1.00 95.69 83 ASP A C 1
ATOM 693 O O . ASP A 1 83 ? 6.399 -4.146 -15.233 1.00 95.69 83 ASP A O 1
ATOM 697 N N . LEU A 1 84 ? 6.121 -2.764 -13.497 1.00 93.50 84 LEU A N 1
ATOM 698 C CA . LEU A 1 84 ? 6.477 -1.565 -14.254 1.00 93.50 84 LEU A CA 1
ATOM 699 C C . LEU A 1 84 ? 7.932 -1.591 -14.728 1.00 93.50 84 LEU A C 1
ATOM 701 O O . LEU A 1 84 ? 8.207 -1.158 -15.845 1.00 93.50 84 LEU A O 1
ATOM 705 N N . SER A 1 85 ? 8.862 -2.103 -13.919 1.00 90.75 85 SER A N 1
ATOM 706 C CA . SER A 1 85 ? 10.255 -2.286 -14.339 1.00 90.75 85 SER A CA 1
ATOM 707 C C . SER A 1 85 ? 10.357 -3.260 -15.514 1.00 90.75 85 SER A C 1
ATOM 709 O O . SER A 1 85 ? 10.971 -2.925 -16.526 1.00 90.75 85 SER A O 1
ATOM 711 N N . ASP A 1 86 ? 9.690 -4.410 -15.421 1.00 92.06 86 ASP A N 1
ATOM 712 C CA . ASP A 1 86 ? 9.688 -5.451 -16.453 1.00 92.06 86 ASP A CA 1
ATOM 713 C C . ASP A 1 86 ? 9.021 -4.972 -17.751 1.00 92.06 86 ASP A C 1
ATOM 715 O O . ASP A 1 86 ? 9.435 -5.335 -18.855 1.00 92.06 86 ASP A O 1
ATOM 719 N N . ILE A 1 87 ? 7.986 -4.134 -17.641 1.00 90.19 87 ILE A N 1
ATOM 720 C CA . ILE A 1 87 ? 7.346 -3.478 -18.784 1.00 90.19 87 ILE A CA 1
ATOM 721 C C . ILE A 1 87 ? 8.313 -2.485 -19.428 1.00 90.19 87 ILE A C 1
ATOM 723 O O . ILE A 1 87 ? 8.534 -2.568 -20.634 1.00 90.19 87 ILE A O 1
ATOM 727 N N . LEU A 1 88 ? 8.920 -1.580 -18.651 1.00 87.75 88 LEU A N 1
ATOM 728 C CA . LEU A 1 88 ? 9.895 -0.604 -19.160 1.00 87.75 88 LEU A CA 1
ATOM 729 C C . LEU A 1 88 ? 11.100 -1.285 -19.808 1.00 87.75 88 LEU A C 1
ATOM 731 O O . LEU A 1 88 ? 11.711 -0.721 -20.718 1.00 87.75 88 LEU A O 1
ATOM 735 N N . ASP A 1 89 ? 11.435 -2.501 -19.374 1.00 86.88 89 ASP A N 1
ATOM 736 C CA . ASP A 1 89 ? 12.519 -3.271 -19.961 1.00 86.88 89 ASP A CA 1
ATOM 737 C C . ASP A 1 89 ? 12.306 -3.666 -21.421 1.00 86.88 89 ASP A C 1
ATOM 739 O O . ASP A 1 89 ? 13.285 -3.825 -22.154 1.00 86.88 89 ASP A O 1
ATOM 743 N N . LYS A 1 90 ? 11.052 -3.683 -21.874 1.00 89.06 90 LYS A N 1
ATOM 744 C CA . LYS A 1 90 ? 10.653 -4.020 -23.245 1.00 89.06 90 LYS A CA 1
ATOM 745 C C . LYS A 1 90 ? 10.697 -2.832 -24.212 1.00 89.06 90 LYS A C 1
ATOM 747 O O . LYS A 1 90 ? 10.440 -3.023 -25.399 1.00 89.06 90 LYS A O 1
ATOM 752 N N . PHE A 1 91 ? 11.015 -1.627 -23.733 1.00 84.88 91 PHE A N 1
ATOM 753 C CA . PHE A 1 91 ? 11.019 -0.407 -24.542 1.00 84.88 91 PHE A CA 1
ATOM 754 C C . PHE A 1 91 ? 12.414 0.205 -24.677 1.00 84.88 91 PHE A C 1
ATOM 756 O O . PHE A 1 91 ? 13.188 0.286 -23.718 1.00 84.88 91 PHE A O 1
ATOM 763 N N . GLU A 1 92 ? 12.705 0.717 -25.873 1.00 83.44 92 GLU A N 1
ATOM 764 C CA . GLU A 1 92 ? 13.780 1.683 -26.080 1.00 83.44 92 GLU A CA 1
ATOM 765 C C . GLU A 1 92 ? 13.229 3.093 -25.829 1.00 83.44 92 GLU A C 1
ATOM 767 O O . GLU A 1 92 ? 12.298 3.529 -26.503 1.00 83.44 92 GLU A O 1
ATOM 772 N N . ILE A 1 93 ? 13.769 3.789 -24.824 1.00 80.38 93 ILE A N 1
ATOM 773 C CA . ILE A 1 93 ? 13.242 5.079 -24.359 1.00 80.38 93 ILE A CA 1
ATOM 774 C C . ILE A 1 93 ? 14.254 6.180 -24.648 1.00 80.38 93 ILE A C 1
ATOM 776 O O . ILE A 1 93 ? 15.353 6.202 -24.088 1.00 80.38 93 ILE A O 1
ATOM 780 N N . THR A 1 94 ? 13.840 7.141 -25.466 1.00 79.50 94 THR A N 1
ATOM 781 C CA . THR A 1 94 ? 14.627 8.331 -25.792 1.00 79.50 94 THR A CA 1
ATOM 782 C C . THR A 1 94 ? 13.863 9.566 -25.335 1.00 79.50 94 THR A C 1
ATOM 784 O O . THR A 1 94 ? 12.697 9.728 -25.684 1.00 79.50 94 THR A O 1
ATOM 787 N N . LEU A 1 95 ? 14.501 10.428 -24.538 1.00 71.62 95 LEU A N 1
ATOM 788 C CA . LEU A 1 95 ? 13.925 11.726 -24.197 1.00 71.62 95 LEU A CA 1
ATOM 789 C C . LEU A 1 95 ? 14.044 12.649 -25.409 1.00 71.62 95 LEU A C 1
ATOM 791 O O . LEU A 1 95 ? 15.127 12.784 -25.979 1.00 71.62 95 LEU A O 1
ATOM 795 N N . ILE A 1 96 ? 12.932 13.266 -25.791 1.00 77.00 96 ILE A N 1
ATOM 796 C CA . ILE A 1 96 ? 12.903 14.302 -26.819 1.00 77.00 96 ILE A CA 1
ATOM 797 C C . ILE A 1 96 ? 13.156 15.627 -26.101 1.00 77.00 96 ILE A C 1
ATOM 799 O O . ILE A 1 96 ? 12.368 16.033 -25.247 1.00 77.00 96 ILE A O 1
ATOM 803 N N . GLU A 1 97 ? 14.277 16.282 -26.403 1.00 62.62 97 GLU A N 1
ATOM 804 C CA . GLU A 1 97 ? 14.532 17.656 -25.965 1.00 62.62 97 GLU A CA 1
ATOM 805 C C . GLU A 1 97 ? 13.719 18.628 -26.825 1.00 62.62 97 GLU A C 1
ATOM 807 O O . GLU A 1 97 ? 14.282 19.392 -27.599 1.00 62.62 97 GLU A O 1
ATOM 812 N N . ASP A 1 98 ? 12.395 18.625 -26.678 1.00 53.53 98 ASP A N 1
ATOM 813 C CA . ASP A 1 98 ? 11.598 19.784 -27.076 1.00 53.53 98 ASP A CA 1
ATOM 814 C C . ASP A 1 98 ? 11.399 20.659 -25.845 1.00 53.53 98 ASP A C 1
ATOM 816 O O . ASP A 1 98 ? 10.497 20.489 -25.021 1.00 53.53 98 ASP A O 1
ATOM 820 N N . ARG A 1 99 ? 12.323 21.607 -25.680 1.00 58.28 99 ARG A N 1
ATOM 821 C CA . ARG A 1 99 ? 12.057 22.768 -24.842 1.00 58.28 99 ARG A CA 1
ATOM 822 C C . ARG A 1 99 ? 11.141 23.680 -25.655 1.00 58.28 99 ARG A C 1
ATOM 824 O O . ARG A 1 99 ? 11.568 24.210 -26.671 1.00 58.28 99 ARG A O 1
ATOM 831 N N . VAL A 1 100 ? 9.953 23.946 -25.114 1.00 44.75 100 VAL A N 1
ATOM 832 C CA . VAL A 1 100 ? 9.011 25.000 -25.539 1.00 44.75 100 VAL A CA 1
ATOM 833 C C . VAL A 1 100 ? 8.025 24.602 -26.648 1.00 44.75 100 VAL A C 1
ATOM 835 O O . VAL A 1 100 ? 8.029 25.130 -27.751 1.00 44.75 100 VAL A O 1
ATOM 838 N N . SER A 1 101 ? 7.053 23.768 -26.301 1.00 39.31 101 SER A N 1
ATOM 839 C CA . SER A 1 101 ? 5.645 24.073 -26.586 1.00 39.31 101 SER A CA 1
ATOM 840 C C . SER A 1 101 ? 4.792 23.306 -25.585 1.00 39.31 101 SER A C 1
ATOM 842 O O . SER A 1 101 ? 4.976 22.114 -25.349 1.00 39.31 101 SER A O 1
ATOM 844 N N . GLN A 1 102 ? 3.949 24.037 -24.866 1.00 45.53 102 GLN A N 1
ATOM 845 C CA . GLN A 1 102 ? 3.002 23.437 -23.946 1.00 45.53 102 GLN A CA 1
ATOM 846 C C . GLN A 1 102 ? 2.086 22.503 -24.742 1.00 45.53 102 GLN A C 1
ATOM 848 O O . GLN A 1 102 ? 1.535 22.934 -25.744 1.00 45.53 102 GLN A O 1
ATOM 853 N N . GLU A 1 103 ? 2.004 21.236 -24.332 1.00 39.31 103 GLU A N 1
ATOM 854 C CA . GLU A 1 103 ? 0.752 20.498 -24.068 1.00 39.31 103 GLU A CA 1
ATOM 855 C C . GLU A 1 103 ? 0.918 18.970 -24.116 1.00 39.31 103 GLU A C 1
ATOM 857 O O . GLU A 1 103 ? 0.148 18.283 -23.454 1.00 39.31 103 GLU A O 1
ATOM 862 N N . HIS A 1 104 ? 1.948 18.389 -24.748 1.00 37.91 104 HIS A N 1
ATOM 863 C CA . HIS A 1 104 ? 2.024 16.921 -24.853 1.00 37.91 104 HIS A CA 1
ATOM 864 C C . HIS A 1 104 ? 3.451 16.356 -24.759 1.00 37.91 104 HIS A C 1
ATOM 866 O O . HIS A 1 104 ? 4.322 16.677 -25.561 1.00 37.91 104 HIS A O 1
ATOM 872 N N . ILE A 1 105 ? 3.688 15.451 -23.797 1.00 43.53 105 ILE A N 1
ATOM 873 C CA . ILE A 1 105 ? 4.863 14.564 -23.807 1.00 43.53 105 ILE A CA 1
ATOM 874 C C . ILE A 1 105 ? 4.593 13.481 -24.855 1.00 43.53 105 ILE A C 1
ATOM 876 O O . ILE A 1 105 ? 3.808 12.564 -24.612 1.00 43.53 105 ILE A O 1
ATOM 880 N N . VAL A 1 106 ? 5.240 13.572 -26.017 1.00 43.78 106 VAL A N 1
ATOM 881 C CA . VAL A 1 106 ? 5.158 12.531 -27.049 1.00 43.78 106 VAL A CA 1
ATOM 882 C C . VAL A 1 106 ? 6.114 11.395 -26.682 1.00 43.78 106 VAL A C 1
ATOM 884 O O . VAL A 1 106 ? 7.330 11.495 -26.843 1.00 43.78 106 VAL A O 1
ATOM 887 N N . LEU A 1 107 ? 5.566 10.294 -26.169 1.00 43.44 107 LEU A N 1
ATOM 888 C CA . LEU A 1 107 ? 6.314 9.059 -25.942 1.00 43.44 107 LEU A CA 1
ATOM 889 C C . LEU A 1 107 ? 6.365 8.257 -27.250 1.00 43.44 107 LEU A C 1
ATOM 891 O O . LEU A 1 107 ? 5.416 7.554 -27.584 1.00 43.44 107 LEU A O 1
ATOM 895 N N . LYS A 1 108 ? 7.479 8.325 -27.991 1.00 46.59 108 LYS A N 1
ATOM 896 C CA . LYS A 1 108 ? 7.735 7.381 -29.093 1.00 46.59 108 LYS A CA 1
ATOM 897 C C . LYS A 1 108 ? 8.232 6.056 -28.512 1.00 46.59 108 LYS A C 1
ATOM 899 O O . LYS A 1 108 ? 9.411 5.914 -28.198 1.00 46.59 108 LYS A O 1
ATOM 904 N N . ALA A 1 109 ? 7.324 5.100 -28.343 1.00 45.12 109 ALA A N 1
ATOM 905 C CA . ALA A 1 109 ? 7.642 3.735 -27.941 1.00 45.12 109 ALA A CA 1
ATOM 906 C C . ALA A 1 109 ? 7.758 2.843 -29.188 1.00 45.12 109 ALA A C 1
ATOM 908 O O . ALA A 1 109 ? 6.774 2.646 -29.895 1.00 45.12 109 ALA A O 1
ATOM 909 N N . LYS A 1 110 ? 8.946 2.286 -29.462 1.00 47.50 110 LYS A N 1
ATOM 910 C CA . LYS A 1 110 ? 9.109 1.235 -30.481 1.00 47.50 110 LYS A CA 1
ATOM 911 C C . LYS A 1 110 ? 8.956 -0.124 -29.796 1.00 47.50 110 LYS A C 1
ATOM 913 O O . LYS A 1 110 ? 9.794 -0.504 -28.980 1.00 47.50 110 LYS A O 1
ATOM 918 N N . THR A 1 111 ? 7.868 -0.837 -30.083 1.00 39.12 111 THR A N 1
ATOM 919 C CA . THR A 1 111 ? 7.642 -2.191 -29.565 1.00 39.12 111 THR A CA 1
ATOM 920 C C . THR A 1 111 ? 8.493 -3.181 -30.351 1.00 39.12 111 THR A C 1
ATOM 922 O O . THR A 1 111 ? 8.297 -3.358 -31.550 1.00 39.12 111 THR A O 1
ATOM 925 N N . VAL A 1 112 ? 9.433 -3.853 -29.684 1.00 47.66 112 VAL A N 1
ATOM 926 C CA . VAL A 1 112 ? 10.217 -4.942 -30.285 1.00 47.66 112 VAL A CA 1
ATOM 927 C C . VAL A 1 112 ? 9.429 -6.246 -30.134 1.00 47.66 112 VAL A C 1
ATOM 929 O O . VAL A 1 112 ? 9.746 -7.098 -29.309 1.00 47.66 112 VAL A O 1
ATOM 932 N N . LEU A 1 113 ? 8.345 -6.378 -30.895 1.00 39.22 113 LEU A N 1
ATOM 933 C CA . LEU A 1 113 ? 7.717 -7.672 -31.168 1.00 39.22 113 LEU A CA 1
ATOM 934 C C . LEU A 1 113 ? 8.182 -8.112 -32.557 1.00 39.22 113 LEU A C 1
ATOM 936 O O . LEU A 1 113 ? 8.299 -7.287 -33.456 1.00 39.22 113 LEU A O 1
ATOM 940 N N . GLY A 1 114 ? 8.555 -9.387 -32.671 1.00 40.59 114 GLY A N 1
ATOM 941 C CA . GLY A 1 114 ? 9.337 -9.956 -33.769 1.00 40.59 114 GLY A CA 1
ATOM 942 C C . GLY A 1 114 ? 9.008 -9.432 -35.169 1.00 40.59 114 GLY A C 1
ATOM 943 O O . GLY A 1 114 ? 7.855 -9.416 -35.576 1.00 40.59 114 GLY A O 1
ATOM 944 N N . SER A 1 115 ? 10.073 -9.054 -35.883 1.00 40.16 115 SER A N 1
ATOM 945 C CA . SER A 1 115 ? 10.182 -9.008 -37.346 1.00 40.16 115 SER A CA 1
ATOM 946 C C . SER A 1 115 ? 8.923 -8.585 -38.110 1.00 40.16 115 SER A C 1
ATOM 948 O O . SER A 1 115 ? 8.362 -9.389 -38.841 1.00 40.16 115 SER A O 1
ATOM 950 N N . GLU A 1 116 ? 8.518 -7.327 -37.983 1.00 42.56 116 GLU A N 1
ATOM 951 C CA . GLU A 1 116 ? 7.859 -6.576 -39.056 1.00 42.56 116 GLU A CA 1
ATOM 952 C C . GLU A 1 116 ? 7.897 -5.092 -38.679 1.00 42.56 116 GLU A C 1
ATOM 954 O O . GLU A 1 116 ? 7.249 -4.650 -37.731 1.00 42.56 116 GLU A O 1
ATOM 959 N N . GLU A 1 117 ? 8.721 -4.322 -39.387 1.00 38.41 117 GLU A N 1
ATOM 960 C CA . GLU A 1 117 ? 8.728 -2.867 -39.280 1.00 38.41 117 GLU A CA 1
ATOM 961 C C . GLU A 1 117 ? 7.419 -2.335 -39.863 1.00 38.41 117 GLU A C 1
ATOM 963 O O . GLU A 1 117 ? 7.159 -2.460 -41.058 1.00 38.41 117 GLU A O 1
ATOM 968 N N . ARG A 1 118 ? 6.576 -1.752 -39.012 1.00 34.41 118 ARG A N 1
ATOM 969 C CA . ARG A 1 118 ? 5.503 -0.863 -39.449 1.00 34.41 118 ARG A CA 1
ATOM 970 C C . ARG A 1 118 ? 5.683 0.469 -38.748 1.00 34.41 118 ARG A C 1
ATOM 972 O O . ARG A 1 118 ? 5.390 0.599 -37.561 1.00 34.41 118 ARG A O 1
ATOM 979 N N . ASP A 1 119 ? 6.196 1.432 -39.501 1.00 35.88 119 ASP A N 1
ATOM 980 C CA . ASP A 1 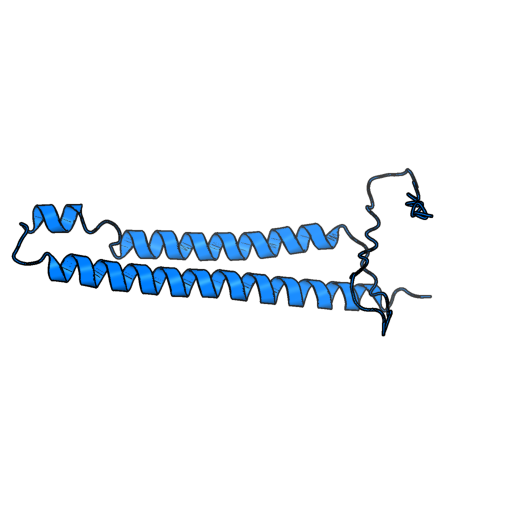119 ? 6.104 2.839 -39.152 1.00 35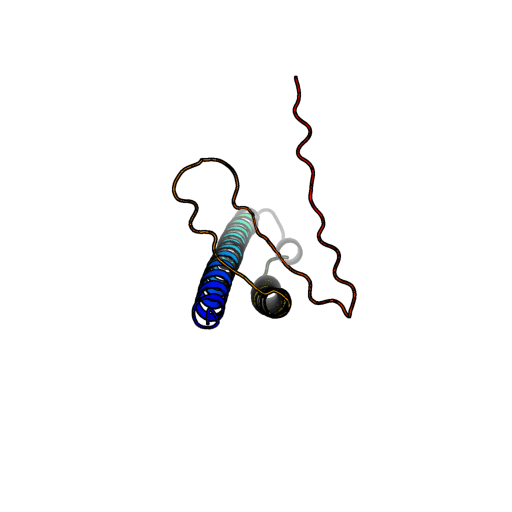.88 119 ASP A CA 1
ATOM 981 C C . ASP A 1 119 ? 4.629 3.235 -39.265 1.00 35.88 119 ASP A C 1
ATOM 983 O O . ASP A 1 119 ? 4.033 3.175 -40.339 1.00 35.88 119 ASP A O 1
ATOM 987 N N . VAL A 1 120 ? 4.007 3.564 -38.135 1.00 40.56 120 VAL A N 1
ATOM 988 C CA . VAL A 1 120 ? 2.678 4.177 -38.127 1.00 40.56 120 VAL A CA 1
ATOM 989 C C . VAL A 1 120 ? 2.907 5.684 -38.149 1.00 40.56 120 VAL A C 1
ATOM 991 O O . VAL A 1 120 ? 3.160 6.296 -37.112 1.00 40.56 120 VAL A O 1
ATOM 994 N N . GLU A 1 121 ? 2.896 6.270 -39.347 1.00 34.41 121 GLU A N 1
ATOM 995 C CA . GLU A 1 121 ? 2.702 7.709 -39.522 1.00 34.41 121 GLU A CA 1
ATOM 996 C C . GLU A 1 121 ? 1.236 8.022 -39.212 1.00 34.41 121 GLU A C 1
ATOM 998 O O . GLU A 1 121 ? 0.332 7.670 -39.966 1.00 34.41 121 GLU A O 1
ATOM 1003 N N . GLU A 1 122 ? 0.986 8.643 -38.061 1.00 39.19 122 GLU A N 1
ATOM 1004 C CA . GLU A 1 122 ? -0.321 9.212 -37.751 1.00 39.19 122 GLU A CA 1
ATOM 1005 C C . GLU A 1 122 ? -0.411 10.575 -38.452 1.00 39.19 122 GLU A C 1
ATOM 1007 O O . GLU A 1 122 ? 0.170 11.572 -38.019 1.00 39.19 122 GLU A O 1
ATOM 1012 N N . GLU A 1 123 ? -1.074 10.581 -39.608 1.00 34.34 123 GLU A N 1
ATOM 1013 C CA . GLU A 1 123 ? -1.387 11.772 -40.392 1.00 34.34 123 GLU A CA 1
ATOM 1014 C C . GLU A 1 123 ? -2.352 12.652 -39.581 1.00 34.34 123 GLU A C 1
ATOM 1016 O O . GLU A 1 123 ? -3.537 12.348 -39.429 1.00 34.34 123 GLU A O 1
ATOM 1021 N N . ALA A 1 124 ? -1.836 13.742 -39.008 1.00 35.22 124 ALA A N 1
ATOM 1022 C CA . ALA A 1 124 ? -2.663 14.758 -38.374 1.00 35.22 124 ALA A CA 1
ATOM 1023 C C . ALA A 1 124 ? -3.550 15.411 -39.446 1.00 35.22 124 ALA A C 1
ATOM 1025 O O . ALA A 1 124 ? -3.087 16.211 -40.260 1.00 35.22 124 ALA A O 1
ATOM 1026 N N . ALA A 1 125 ? -4.834 15.055 -39.449 1.00 36.41 125 ALA A N 1
ATOM 1027 C CA . ALA A 1 125 ? -5.840 15.701 -40.274 1.00 36.41 125 ALA A CA 1
ATOM 1028 C C . ALA A 1 125 ? -5.921 17.195 -39.918 1.00 36.41 125 ALA A C 1
ATOM 1030 O O . ALA A 1 125 ? -6.344 17.569 -38.823 1.00 36.41 125 ALA A O 1
ATOM 1031 N N . ASN A 1 126 ? -5.522 18.047 -40.864 1.00 38.97 126 ASN A N 1
ATOM 1032 C CA . ASN A 1 126 ? -5.772 19.484 -40.823 1.00 38.97 126 ASN A CA 1
ATOM 1033 C C . ASN A 1 126 ? -7.290 19.714 -40.839 1.00 38.97 126 ASN A C 1
ATOM 1035 O O . ASN A 1 126 ? -7.949 19.440 -41.844 1.00 38.97 126 ASN A O 1
ATOM 1039 N N . ILE A 1 127 ? -7.844 20.224 -39.740 1.00 43.75 127 ILE A N 1
ATOM 1040 C CA . ILE A 1 127 ? -9.179 20.825 -39.753 1.00 43.75 127 ILE A CA 1
ATOM 1041 C C . ILE A 1 127 ? -9.016 22.247 -40.295 1.00 43.75 127 ILE A C 1
ATOM 1043 O O . ILE A 1 127 ? -8.211 23.027 -39.788 1.00 43.75 127 ILE A O 1
ATOM 1047 N N . GLN A 1 128 ? -9.739 22.487 -41.384 1.00 43.66 128 GLN A N 1
ATOM 1048 C CA . GLN A 1 128 ? -9.759 23.676 -42.233 1.00 43.66 128 GLN A CA 1
ATOM 1049 C C . GLN A 1 128 ? -10.267 24.930 -41.515 1.00 43.66 128 GLN A C 1
ATOM 1051 O O . GLN A 1 128 ? -11.175 24.791 -40.662 1.00 43.66 128 GLN A O 1
#

Sequence (128 aa):
MVKGNTLTHKKFLSSEIRRSVVRLFKLYLNNLEDIKYLHLIAIDKLKGRLSEKELETLNYLDEEHYNLVRKRTLDNGNEAIRDLSDILDKFEITLIEDRVSQEHIVLKAKTVLGSEERDVEEEAANIQ